Protein AF-A0A8T5SJ84-F1 (afdb_monomer)

Nearest PDB structures (foldseek):
  2iai-assembly1_A-2  TM=2.747E-01  e=1.602E+00  Streptomyces coelicolor
  6ho6-assembly1_A  TM=2.415E-01  e=2.914E+00  Mycobacterium tuberculosis CDC1551
  5f27-assembly1_A-2  TM=2.431E-01  e=3.220E+00  Mycobacterium tuberculosis CDC1551
  3dew-assembly1_A-2  TM=2.113E-01  e=5.857E+00  Geobacter sulfurreducens

pLDDT: mean 86.35, std 8.48, range [55.78, 95.94]

Secondary structure (DSSP, 8-state):
-PPPHHHHHHHHHHHHHTT--HHHHHHHTTS-HHHHHHHHHHHHSSHHHHHHHHHHTS-SSSHHHHHHHS-HHHHHHHHHHTTSSTT--SHHHHHHHHHHHHHHHHHTT--TTS--HHHHHHHHHHHHHHH-TTTSSS--HHHHHHHHHHHHHHHHHHTT-

Sequence (161 aa):
MKIPKNYRIKEIVKLLSRGYKVKEIAKVLSVSV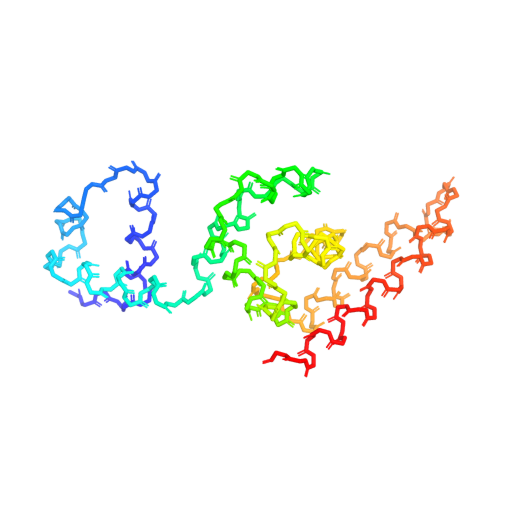STIYRDYQNFRLNANFVISDILYKIDKINIEKSLQKLSYSDICLLAKRFNCCYWIRSKLGKISKLVPFLSVFFYFDLNPVSFTKESIKRAYFKKSKQLHPDMTKKDTNKEFCNMKIYYNVLLKTVELI

Foldseek 3Di:
DDDPLVRLLVVLVVCVVVVDDLVVSCVVNVHDSVSSVVSPVVVVVVLLVLLLVLVVQADLVCRLVSLVPDDLVNLLSLCVVLVHPNVPPDSNVSSVRVVVVVNLCVVLVHDPRDDDLVSLVVSLVVVLCVQPVVNDVDPSVVVNVVSVVSSVVVVVSNVVD

Solvent-accessible surface area (backbone atoms only — not comparable to full-atom values): 9369 Å² total; per-residue (Å²): 134,85,76,55,69,74,59,51,49,57,51,52,51,58,40,45,78,71,69,52,50,65,70,55,51,16,60,77,69,72,46,55,52,66,53,50,52,50,47,52,46,57,42,54,69,38,57,66,53,55,47,49,58,55,53,70,65,42,42,85,88,47,42,60,67,31,55,69,73,47,54,68,67,57,54,46,52,51,21,52,74,69,72,41,56,58,86,49,86,48,66,66,63,34,45,69,57,47,40,68,55,51,50,49,33,55,75,52,74,47,56,90,86,77,70,45,76,68,56,52,52,52,33,48,54,57,51,45,63,71,35,33,51,95,72,30,102,50,99,27,62,71,60,45,56,50,49,55,57,46,51,54,54,52,55,58,51,62,77,75,110

Structure (mmCIF, N/CA/C/O backbone):
data_AF-A0A8T5SJ84-F1
#
_entry.id   AF-A0A8T5SJ84-F1
#
loop_
_atom_site.group_PDB
_atom_site.id
_atom_site.type_symbol
_atom_site.label_atom_id
_atom_site.label_alt_id
_atom_site.label_comp_id
_atom_site.label_asym_id
_atom_site.label_entity_id
_atom_site.label_seq_id
_atom_site.pdbx_PDB_ins_code
_atom_site.Cartn_x
_atom_site.Cartn_y
_atom_site.Cartn_z
_atom_site.occupancy
_atom_site.B_iso_or_equiv
_atom_site.auth_seq_id
_atom_site.auth_comp_id
_atom_site.auth_asym_id
_atom_site.auth_atom_id
_atom_site.pdbx_PDB_model_num
ATOM 1 N N . MET A 1 1 ? -30.892 -15.414 8.866 1.00 55.78 1 MET A N 1
ATOM 2 C CA . MET A 1 1 ? -29.582 -15.853 8.325 1.00 55.78 1 MET A CA 1
ATOM 3 C C . MET A 1 1 ? -28.453 -15.137 9.059 1.00 55.78 1 MET A C 1
ATOM 5 O O . MET A 1 1 ? -28.514 -13.922 9.191 1.00 55.78 1 MET A O 1
ATOM 9 N N . LYS A 1 2 ? -27.436 -15.855 9.558 1.00 71.56 2 LYS A N 1
ATOM 10 C CA . LYS A 1 2 ? -26.239 -15.230 10.152 1.00 71.56 2 LYS A CA 1
ATOM 11 C C . LYS A 1 2 ? -25.323 -14.746 9.026 1.00 71.56 2 LYS A C 1
ATOM 13 O O . LYS A 1 2 ? -24.810 -15.562 8.269 1.00 71.56 2 LYS A O 1
ATOM 18 N N . ILE A 1 3 ? -25.104 -13.436 8.933 1.00 75.69 3 ILE A N 1
ATOM 19 C CA . ILE A 1 3 ? -24.122 -12.866 8.002 1.00 75.69 3 ILE A CA 1
ATOM 20 C C . ILE A 1 3 ? -22.718 -13.358 8.409 1.00 75.69 3 ILE A C 1
ATOM 22 O O . ILE A 1 3 ? -22.342 -13.192 9.576 1.00 75.69 3 ILE A O 1
ATOM 26 N N . PRO A 1 4 ? -21.919 -13.931 7.490 1.00 81.81 4 PRO A N 1
ATOM 27 C CA . PRO A 1 4 ? -20.543 -14.321 7.778 1.00 81.81 4 PRO A CA 1
ATOM 28 C C . PRO A 1 4 ? -19.707 -13.127 8.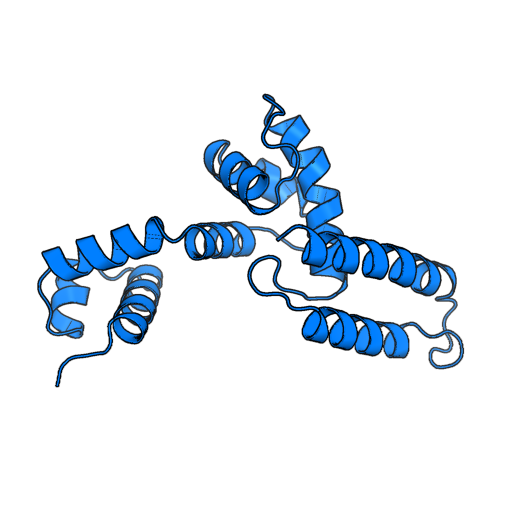256 1.00 81.81 4 PRO A C 1
ATOM 30 O O . PRO A 1 4 ? -19.772 -12.040 7.677 1.00 81.81 4 PRO A O 1
ATOM 33 N N . LYS A 1 5 ? -18.873 -13.324 9.285 1.00 75.56 5 LYS A N 1
ATOM 34 C CA . LYS A 1 5 ? -18.093 -12.248 9.932 1.00 75.56 5 LYS A CA 1
ATOM 35 C C . LYS A 1 5 ? -17.266 -11.420 8.935 1.00 75.56 5 LYS A C 1
ATOM 37 O O . LYS A 1 5 ? -17.263 -10.195 9.010 1.00 75.56 5 LYS A O 1
ATOM 42 N N . ASN A 1 6 ? -16.636 -12.074 7.956 1.00 70.88 6 ASN A N 1
ATOM 43 C CA . ASN A 1 6 ? -15.822 -11.406 6.933 1.00 70.88 6 ASN A CA 1
ATOM 44 C C . ASN A 1 6 ? -16.646 -10.515 5.989 1.00 70.88 6 ASN A C 1
ATOM 46 O O . ASN A 1 6 ? -16.162 -9.470 5.561 1.00 70.88 6 ASN A O 1
ATOM 50 N N . TYR A 1 7 ? -17.887 -10.902 5.679 1.00 82.62 7 TYR A N 1
ATOM 51 C CA . TYR A 1 7 ? -18.796 -10.088 4.868 1.00 82.62 7 TYR A CA 1
ATOM 52 C C . TYR A 1 7 ? -19.304 -8.885 5.669 1.00 82.62 7 TYR A C 1
ATOM 54 O O . TYR A 1 7 ? -19.273 -7.754 5.191 1.00 82.62 7 TYR A O 1
ATOM 62 N N . ARG A 1 8 ? -19.673 -9.116 6.934 1.00 89.06 8 ARG A N 1
ATOM 63 C CA . ARG A 1 8 ? -20.148 -8.069 7.846 1.00 89.06 8 ARG A CA 1
ATOM 64 C C . ARG A 1 8 ? -19.126 -6.945 8.020 1.00 89.06 8 ARG A C 1
ATOM 66 O O . ARG A 1 8 ? -19.489 -5.779 7.940 1.00 89.06 8 ARG A O 1
ATOM 73 N N . ILE A 1 9 ? -17.852 -7.286 8.204 1.00 85.94 9 ILE A N 1
ATOM 74 C CA . ILE A 1 9 ? -16.769 -6.307 8.365 1.00 85.94 9 ILE A CA 1
ATOM 75 C C . ILE A 1 9 ? -16.612 -5.411 7.126 1.00 85.94 9 ILE A C 1
ATOM 77 O O . ILE A 1 9 ? -16.521 -4.193 7.272 1.00 85.94 9 ILE A O 1
ATOM 81 N N . LYS A 1 10 ? -16.614 -5.986 5.914 1.00 82.94 10 LYS A N 1
ATOM 82 C CA . LYS A 1 10 ? -16.513 -5.210 4.664 1.00 82.94 10 LYS A CA 1
ATOM 83 C C . LYS A 1 10 ? -17.630 -4.174 4.553 1.00 82.94 10 LYS A C 1
ATOM 85 O O . LYS A 1 10 ? -17.376 -3.028 4.189 1.00 82.94 10 LYS A O 1
ATOM 90 N N . GLU A 1 11 ? -18.839 -4.560 4.943 1.00 90.50 11 GLU A N 1
ATOM 91 C CA . GLU A 1 11 ? -19.998 -3.683 4.832 1.00 90.50 11 GLU A CA 1
ATOM 92 C C . GLU A 1 11 ? -20.055 -2.618 5.929 1.00 90.50 11 GLU A C 1
ATOM 94 O O . GLU A 1 11 ? -20.432 -1.481 5.648 1.00 90.50 11 GLU A O 1
ATOM 99 N N . ILE A 1 12 ? -19.550 -2.913 7.135 1.00 89.12 12 ILE A N 1
ATOM 100 C CA . ILE A 1 12 ? -19.318 -1.900 8.179 1.00 89.12 12 ILE A CA 1
ATOM 101 C C . ILE A 1 12 ? -18.407 -0.784 7.654 1.00 89.12 12 ILE A C 1
ATOM 103 O O . ILE A 1 12 ? -18.725 0.393 7.802 1.00 89.12 12 ILE A O 1
ATOM 107 N N . VAL A 1 13 ? -17.293 -1.140 7.011 1.00 83.25 13 VAL A N 1
ATOM 108 C CA . VAL A 1 13 ? -16.328 -0.167 6.471 1.00 83.25 13 VAL A CA 1
ATOM 109 C C . VAL A 1 13 ? -16.941 0.699 5.388 1.00 83.25 13 VAL A C 1
ATOM 111 O O . VAL A 1 13 ? -16.791 1.918 5.411 1.00 83.25 13 VAL A O 1
ATOM 114 N N . LYS A 1 14 ? -17.637 0.069 4.443 1.00 85.94 14 LYS A N 1
ATOM 115 C CA . LYS A 1 14 ? -18.287 0.756 3.327 1.00 85.94 14 LYS A CA 1
ATOM 116 C C . LYS A 1 14 ? -19.363 1.733 3.801 1.00 85.94 14 LYS A C 1
ATOM 118 O O . LYS A 1 14 ? -19.544 2.783 3.196 1.00 85.94 14 LYS A O 1
ATOM 123 N N . LEU A 1 15 ? -20.096 1.399 4.862 1.00 90.44 15 LEU A N 1
ATOM 124 C CA . LEU A 1 15 ? -21.100 2.296 5.435 1.00 90.44 15 LEU A CA 1
ATOM 125 C C . LEU A 1 15 ? -20.449 3.442 6.221 1.00 90.44 15 LEU A C 1
ATOM 127 O O . LEU A 1 15 ? -20.875 4.587 6.085 1.00 90.44 15 LEU A O 1
ATOM 131 N N . LEU A 1 16 ? -19.373 3.171 6.968 1.00 82.31 16 LEU A N 1
ATOM 132 C CA . LEU A 1 16 ? -18.597 4.214 7.649 1.00 82.31 16 LEU A CA 1
ATOM 133 C C . LEU A 1 16 ? -17.975 5.212 6.664 1.00 82.31 16 LEU A C 1
ATOM 135 O O . LEU A 1 16 ? -18.041 6.413 6.907 1.00 82.31 16 LEU A O 1
ATOM 139 N N . SER A 1 17 ? -17.425 4.750 5.534 1.00 73.75 17 SER A N 1
ATOM 140 C CA . SER A 1 17 ? -16.863 5.643 4.506 1.00 73.75 17 SER A CA 1
ATOM 141 C C . SER A 1 17 ? -17.920 6.512 3.818 1.00 73.75 17 SER A C 1
ATOM 143 O O . SER A 1 17 ? -17.593 7.559 3.269 1.00 73.75 17 SER A O 1
ATOM 145 N N . ARG A 1 18 ? -19.193 6.108 3.893 1.00 82.81 18 ARG A N 1
ATOM 146 C CA . ARG A 1 18 ? -20.361 6.888 3.456 1.00 82.81 18 ARG A CA 1
ATOM 147 C C . ARG A 1 18 ? -20.924 7.803 4.552 1.00 82.81 18 ARG A C 1
ATOM 149 O O . ARG A 1 18 ? -21.947 8.438 4.326 1.00 82.81 18 ARG A O 1
ATOM 156 N N . GLY A 1 19 ? -20.296 7.857 5.728 1.00 86.19 19 GLY A N 1
ATOM 157 C CA . GLY A 1 19 ? -20.685 8.738 6.833 1.00 86.19 19 GLY A CA 1
ATOM 158 C C . GLY A 1 19 ? -21.774 8.192 7.764 1.00 86.19 19 GLY A C 1
ATOM 159 O O . GLY A 1 19 ? -22.239 8.927 8.632 1.00 86.19 19 GLY A O 1
ATOM 160 N N . TYR A 1 20 ? -22.173 6.923 7.629 1.00 91.50 20 TYR A N 1
ATOM 161 C CA . TYR A 1 20 ? -23.187 6.328 8.506 1.00 91.50 20 TYR A CA 1
ATOM 162 C C . TYR A 1 20 ? -22.673 6.209 9.944 1.00 91.50 20 TYR A C 1
ATOM 164 O O . TYR A 1 20 ? -21.537 5.795 10.196 1.00 91.50 20 TYR A O 1
ATOM 172 N N . LYS A 1 21 ? -23.541 6.499 10.914 1.00 91.94 21 LYS A N 1
ATOM 173 C CA . LYS A 1 21 ? -23.261 6.321 12.341 1.00 91.94 21 LYS A CA 1
ATOM 174 C C . LYS A 1 21 ? -23.388 4.849 12.725 1.00 91.94 21 LYS A C 1
ATOM 176 O O . LYS A 1 21 ? -24.222 4.109 12.212 1.00 91.94 21 LYS A O 1
ATOM 181 N N . VAL A 1 22 ? -22.630 4.424 13.735 1.00 89.12 22 VAL A N 1
ATOM 182 C CA . VAL A 1 22 ? -22.603 3.025 14.213 1.00 89.12 22 VAL A CA 1
ATOM 183 C C . VAL A 1 22 ? -24.001 2.479 14.555 1.00 89.12 22 VAL A C 1
ATOM 185 O O . VAL A 1 22 ? -24.302 1.324 14.259 1.00 89.12 22 VAL A O 1
ATOM 188 N N . LYS A 1 23 ? -24.881 3.311 15.133 1.00 94.12 23 LYS A N 1
ATOM 189 C CA . LYS A 1 23 ? -26.275 2.936 15.440 1.00 94.12 23 LYS A CA 1
ATOM 190 C C . LYS A 1 23 ? -27.095 2.624 14.182 1.00 94.12 23 LYS A C 1
ATOM 192 O O . LYS A 1 23 ? -27.949 1.746 14.220 1.00 94.12 23 LYS A O 1
ATOM 197 N N . GLU A 1 24 ? -26.839 3.325 13.084 1.00 93.94 24 GLU A N 1
ATOM 198 C CA . GLU A 1 24 ? -27.525 3.128 11.801 1.00 93.94 24 GLU A CA 1
ATOM 199 C C . GLU A 1 24 ? -27.009 1.861 11.121 1.00 93.94 24 GLU A C 1
ATOM 201 O O . GLU A 1 24 ? -27.795 1.028 10.682 1.00 93.94 24 GLU A O 1
ATOM 206 N N . ILE A 1 25 ? -25.690 1.653 11.148 1.00 94.62 25 ILE A N 1
ATOM 207 C CA . ILE A 1 25 ? -25.040 0.442 10.629 1.00 94.62 25 ILE A CA 1
ATOM 208 C C . ILE A 1 25 ? -25.563 -0.811 11.343 1.00 94.62 25 ILE A C 1
ATOM 210 O O . ILE A 1 25 ? -25.852 -1.818 10.700 1.00 94.62 25 ILE A O 1
ATOM 214 N N . ALA A 1 26 ? -25.725 -0.745 12.667 1.00 95.94 26 ALA A N 1
ATOM 215 C CA . ALA A 1 26 ? -26.279 -1.832 13.470 1.00 95.94 26 ALA A CA 1
ATOM 216 C C . ALA A 1 26 ? -27.699 -2.224 13.020 1.00 95.94 26 ALA A C 1
ATOM 218 O O . ALA A 1 26 ? -27.992 -3.413 12.891 1.00 95.94 26 ALA A O 1
ATOM 219 N N . LYS A 1 27 ? -28.549 -1.231 12.714 1.00 95.50 27 LYS A N 1
ATOM 220 C CA . LYS A 1 27 ? -29.900 -1.457 12.177 1.00 95.50 27 LYS A CA 1
ATOM 221 C C . LYS A 1 27 ? -29.852 -2.086 10.784 1.00 95.50 27 LYS A C 1
ATOM 223 O O . LYS A 1 27 ? -30.484 -3.112 10.570 1.00 95.50 27 LYS A O 1
ATOM 228 N N . VAL A 1 28 ? -29.059 -1.517 9.872 1.00 95.25 28 VAL A N 1
ATOM 229 C CA . VAL A 1 28 ? -28.928 -2.000 8.482 1.00 95.25 28 VAL A CA 1
ATOM 230 C C . VAL A 1 28 ? -28.454 -3.453 8.440 1.00 95.25 28 VAL A C 1
ATOM 232 O O . VAL A 1 28 ? -28.988 -4.264 7.692 1.00 95.25 28 VAL A O 1
ATOM 235 N N . LEU A 1 29 ? -27.471 -3.803 9.271 1.00 93.50 29 LEU A N 1
ATOM 236 C CA . LEU A 1 29 ? -26.883 -5.143 9.302 1.00 93.50 29 LEU A CA 1
ATOM 237 C C . LEU A 1 29 ? -27.597 -6.104 10.263 1.00 93.50 29 LEU A C 1
ATOM 239 O O . LEU A 1 29 ? -27.157 -7.245 10.399 1.00 93.50 29 LEU A O 1
ATOM 243 N N . SER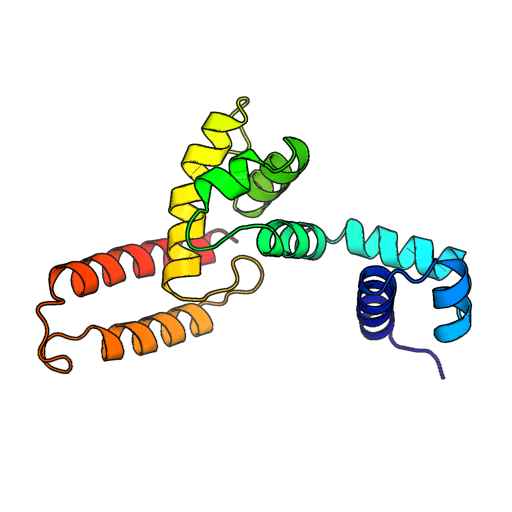 A 1 30 ? -28.675 -5.664 10.924 1.00 94.44 30 SER A N 1
ATOM 244 C CA . SER A 1 30 ? -29.443 -6.453 11.899 1.00 94.44 30 SER A CA 1
ATOM 245 C C . SER A 1 30 ? -28.569 -7.100 12.987 1.00 94.44 30 SER A C 1
ATOM 247 O O . SER A 1 30 ? -28.682 -8.289 13.288 1.00 94.44 30 SER A O 1
ATOM 249 N N . VAL A 1 31 ? -27.654 -6.326 13.576 1.00 94.31 31 VAL A N 1
ATOM 250 C CA . VAL A 1 31 ? -26.754 -6.780 14.651 1.00 94.31 31 VAL A CA 1
ATOM 251 C C . VAL A 1 31 ? -26.677 -5.755 15.776 1.00 94.31 31 VAL A C 1
ATOM 253 O O . VAL A 1 31 ? -27.005 -4.586 15.598 1.00 94.31 31 VAL A O 1
ATOM 256 N N . SER A 1 32 ? -26.205 -6.169 16.954 1.00 95.75 32 SER A N 1
ATOM 257 C CA . SER A 1 32 ? -26.036 -5.241 18.073 1.00 95.75 32 SER A CA 1
ATOM 258 C C . SER A 1 32 ? -24.963 -4.185 17.785 1.00 95.75 32 SER A C 1
ATOM 260 O O . SER A 1 32 ? -23.933 -4.463 17.166 1.00 95.75 32 SER A O 1
ATOM 262 N N . VAL A 1 33 ? -25.155 -2.985 18.337 1.00 95.06 33 VAL A N 1
ATOM 263 C CA . VAL A 1 33 ? -24.157 -1.900 18.315 1.00 95.06 33 VAL A CA 1
ATOM 264 C C . VAL A 1 33 ? -22.809 -2.378 18.869 1.00 95.06 33 VAL A C 1
ATOM 266 O O . VAL A 1 33 ? -21.766 -2.124 18.272 1.00 95.06 33 VAL A O 1
ATOM 269 N N . SER A 1 34 ? -22.827 -3.157 19.956 1.00 93.81 34 SER A N 1
ATOM 270 C CA . SER A 1 34 ? -21.628 -3.771 20.542 1.00 93.81 34 SER A CA 1
ATOM 271 C C . SER A 1 34 ? -20.905 -4.720 19.582 1.00 93.81 34 SER A C 1
ATOM 273 O O . SER A 1 34 ? -19.678 -4.773 19.573 1.00 93.81 34 SER A O 1
ATOM 275 N N . THR A 1 35 ? -21.638 -5.444 18.731 1.00 93.31 35 THR A N 1
ATOM 276 C CA . THR A 1 35 ? -21.042 -6.315 17.713 1.00 93.31 35 THR A CA 1
ATOM 277 C C . THR A 1 35 ? -20.377 -5.503 16.614 1.00 93.31 35 THR A C 1
ATOM 279 O O . THR A 1 35 ? -19.280 -5.872 16.209 1.00 93.31 35 THR A O 1
ATOM 282 N N . ILE A 1 36 ? -20.976 -4.384 16.188 1.00 93.06 36 ILE A N 1
ATOM 283 C CA . ILE A 1 36 ? -20.334 -3.465 15.240 1.00 93.06 36 ILE A CA 1
ATOM 284 C C . ILE A 1 36 ? -19.038 -2.913 15.829 1.00 93.06 36 ILE A C 1
ATOM 286 O O . ILE A 1 36 ? -18.007 -2.997 15.172 1.00 93.06 36 ILE A O 1
ATOM 290 N N . TYR A 1 37 ? -19.061 -2.414 17.071 1.00 86.88 37 TYR A N 1
ATOM 291 C CA . TYR A 1 37 ? -17.854 -1.910 17.731 1.00 86.88 37 TYR A CA 1
ATOM 292 C C . TYR A 1 37 ? -16.774 -2.981 17.839 1.00 86.88 37 TYR A C 1
ATOM 294 O O . TYR A 1 37 ? -15.651 -2.745 17.413 1.00 86.88 37 TYR A O 1
ATOM 302 N N . ARG A 1 38 ? -17.112 -4.174 18.337 1.00 87.38 38 ARG A N 1
ATOM 303 C CA . ARG A 1 38 ? -16.169 -5.289 18.469 1.00 87.38 38 ARG A CA 1
ATOM 304 C C . ARG A 1 38 ? -15.593 -5.719 17.125 1.00 87.38 38 ARG A C 1
ATOM 306 O O . ARG A 1 38 ? -14.395 -5.952 17.030 1.00 87.38 38 ARG A O 1
ATOM 313 N N . ASP A 1 39 ? -16.413 -5.847 16.089 1.00 87.69 39 ASP A N 1
ATOM 314 C CA . ASP A 1 39 ? -15.939 -6.259 14.768 1.00 87.69 39 ASP A CA 1
ATOM 315 C C . ASP A 1 39 ? -15.111 -5.173 14.097 1.00 87.69 39 ASP A C 1
ATOM 317 O O . ASP A 1 39 ? -14.067 -5.484 13.537 1.00 87.69 39 ASP A O 1
ATOM 321 N N . TYR A 1 40 ? -15.527 -3.911 14.204 1.00 79.94 40 TYR A N 1
ATOM 322 C CA . TYR A 1 40 ? -14.760 -2.772 13.718 1.00 79.94 40 TYR A CA 1
ATOM 323 C C . TYR A 1 40 ? -13.435 -2.628 14.464 1.00 79.94 40 TYR A C 1
ATOM 325 O O . TYR A 1 40 ? -12.416 -2.367 13.841 1.00 79.94 40 TYR A O 1
ATOM 333 N N . GLN A 1 41 ? -13.416 -2.842 15.778 1.00 72.69 41 GLN A N 1
ATOM 334 C CA . GLN A 1 41 ? -12.211 -2.772 16.597 1.00 72.69 41 GLN A CA 1
ATOM 335 C C . GLN A 1 41 ? -11.280 -3.946 16.294 1.00 72.69 41 GLN A C 1
ATOM 337 O O . GLN A 1 41 ? -10.114 -3.713 16.015 1.00 72.69 41 GLN A O 1
ATOM 342 N N . ASN A 1 42 ? -11.789 -5.178 16.214 1.00 70.94 42 ASN A N 1
ATOM 343 C CA . ASN A 1 42 ? -11.024 -6.344 15.752 1.00 70.94 42 ASN A CA 1
ATOM 344 C C . ASN A 1 42 ? -10.492 -6.164 14.327 1.00 70.94 42 ASN A C 1
ATOM 346 O O . ASN A 1 42 ? -9.407 -6.628 13.996 1.00 70.94 42 ASN A O 1
ATOM 350 N N . PHE A 1 43 ? -11.247 -5.475 13.480 1.00 68.25 43 PHE A N 1
ATOM 351 C CA . PHE A 1 43 ? -10.831 -5.127 12.135 1.00 68.25 43 PHE A CA 1
ATOM 352 C C . PHE A 1 43 ? -9.791 -4.001 12.100 1.00 68.25 43 PHE A C 1
ATOM 354 O O . PHE A 1 43 ? -8.846 -4.076 11.328 1.00 68.25 43 PHE A O 1
ATOM 361 N N . ARG A 1 44 ? -9.901 -2.995 12.970 1.00 59.25 44 ARG A N 1
ATOM 362 C CA . ARG A 1 44 ? -8.876 -1.962 13.179 1.00 59.25 44 ARG A CA 1
ATOM 363 C C . ARG A 1 44 ? -7.584 -2.551 13.738 1.00 59.25 44 ARG A C 1
ATOM 365 O O . ARG A 1 44 ? -6.501 -2.120 13.362 1.00 59.25 44 ARG A O 1
ATOM 372 N N . LEU A 1 45 ? -7.708 -3.543 14.618 1.00 56.97 45 LEU A N 1
ATOM 373 C CA . LEU A 1 45 ? -6.601 -4.351 15.126 1.00 56.97 45 LEU A CA 1
ATOM 374 C C . LEU A 1 45 ? -6.000 -5.238 14.025 1.00 56.97 45 LEU A C 1
ATOM 376 O O . LEU A 1 45 ? -4.845 -5.644 14.121 1.00 56.97 45 LEU A O 1
ATOM 380 N N . ASN A 1 46 ? -6.743 -5.483 12.943 1.00 65.06 46 ASN A N 1
ATOM 381 C CA . ASN A 1 46 ? -6.233 -6.104 11.732 1.00 65.06 46 ASN A CA 1
ATOM 382 C C . ASN A 1 46 ? -5.433 -5.052 10.941 1.00 65.06 46 ASN A C 1
ATOM 384 O O . ASN A 1 46 ? -5.958 -4.350 10.075 1.00 65.06 46 ASN A O 1
ATOM 388 N N . ALA A 1 47 ? -4.148 -4.918 11.283 1.00 63.56 47 ALA A N 1
ATOM 389 C CA . ALA A 1 47 ? -3.234 -3.870 10.813 1.00 63.56 47 ALA A CA 1
ATOM 390 C C . ALA A 1 47 ? -3.305 -3.585 9.297 1.00 63.56 47 ALA A C 1
ATOM 392 O O . ALA A 1 47 ? -3.144 -2.444 8.869 1.00 63.56 47 ALA A O 1
ATOM 393 N N . ASN A 1 48 ? -3.613 -4.597 8.481 1.00 69.81 48 ASN A N 1
ATOM 394 C CA . ASN A 1 48 ? -3.723 -4.479 7.028 1.00 69.81 48 ASN A CA 1
ATOM 395 C C . ASN A 1 48 ? -4.794 -3.483 6.553 1.00 69.81 48 ASN A C 1
ATOM 397 O O . ASN A 1 48 ? -4.589 -2.832 5.527 1.00 69.81 48 ASN A O 1
ATOM 401 N N . PHE A 1 49 ? -5.913 -3.317 7.267 1.00 70.56 49 PHE A N 1
ATOM 402 C CA . PHE A 1 49 ? -6.921 -2.340 6.849 1.00 70.56 49 PHE A CA 1
ATOM 403 C C . PHE A 1 49 ? -6.491 -0.906 7.133 1.00 70.56 49 PHE A C 1
ATOM 405 O O . PHE A 1 49 ? -6.558 -0.065 6.242 1.00 70.56 49 PHE A O 1
ATOM 412 N N . VAL A 1 50 ? -6.023 -0.637 8.355 1.00 79.62 50 VAL A N 1
ATOM 413 C CA . VAL A 1 50 ? -5.546 0.700 8.743 1.00 79.62 50 VAL A CA 1
ATOM 414 C C . VAL A 1 50 ? -4.446 1.152 7.787 1.00 79.62 50 VAL A C 1
ATOM 416 O O . VAL A 1 50 ? -4.435 2.288 7.335 1.00 79.62 50 VAL A O 1
ATOM 419 N N . ILE A 1 51 ? -3.576 0.228 7.394 1.00 84.00 51 ILE A N 1
ATOM 420 C CA . ILE A 1 51 ? -2.510 0.495 6.434 1.00 84.00 51 ILE A CA 1
ATOM 421 C C . ILE A 1 51 ? -3.060 0.750 5.037 1.00 84.00 51 ILE A C 1
ATOM 423 O O . ILE A 1 51 ? -2.593 1.669 4.377 1.00 84.00 51 ILE A O 1
ATOM 427 N N . SER A 1 52 ? -4.066 -0.003 4.593 1.00 83.94 52 SER A N 1
ATOM 428 C CA . SER A 1 52 ? -4.714 0.248 3.300 1.00 83.94 52 SER A CA 1
ATOM 429 C C . SER A 1 52 ? -5.375 1.631 3.250 1.00 83.94 52 SER A C 1
ATOM 431 O O . SER A 1 52 ? -5.229 2.331 2.252 1.00 83.94 52 SER A O 1
ATOM 433 N N . ASP A 1 53 ? -6.040 2.056 4.329 1.00 83.75 53 ASP A N 1
ATOM 434 C CA . ASP A 1 53 ? -6.620 3.402 4.453 1.00 83.75 53 ASP A CA 1
ATOM 435 C C . ASP A 1 53 ? -5.542 4.495 4.427 1.00 83.75 53 ASP A C 1
ATOM 437 O O . ASP A 1 53 ? -5.684 5.502 3.734 1.00 83.75 53 ASP A O 1
ATOM 441 N N . ILE A 1 54 ? -4.423 4.280 5.128 1.00 88.44 54 ILE A N 1
ATOM 442 C CA . ILE A 1 54 ? -3.276 5.194 5.083 1.00 88.44 54 ILE A CA 1
ATOM 443 C C . ILE A 1 54 ? -2.712 5.280 3.658 1.00 88.44 54 ILE A C 1
ATOM 445 O O . ILE A 1 54 ? -2.490 6.381 3.161 1.00 88.44 54 ILE A O 1
ATOM 449 N N . LEU A 1 55 ? -2.504 4.145 2.984 1.00 89.50 55 LEU A N 1
ATOM 450 C CA . LEU A 1 55 ? -1.957 4.103 1.626 1.00 89.50 55 LEU A CA 1
ATOM 451 C C . LEU A 1 55 ? -2.876 4.780 0.603 1.00 89.50 55 LEU A C 1
ATOM 453 O O . LEU A 1 55 ? -2.370 5.389 -0.333 1.00 89.50 55 LEU A O 1
ATOM 457 N N . TYR A 1 56 ? -4.199 4.729 0.788 1.00 88.19 56 TYR A N 1
ATOM 458 C CA . TYR A 1 56 ? -5.151 5.429 -0.083 1.00 88.19 56 TYR A CA 1
ATOM 459 C C . TYR A 1 56 ? -5.004 6.960 -0.020 1.00 88.19 56 TYR A C 1
ATOM 461 O O . TYR A 1 56 ? -5.306 7.654 -0.986 1.00 88.19 56 TYR A O 1
ATOM 469 N N . LYS A 1 57 ? -4.492 7.500 1.093 1.00 89.06 57 LYS A N 1
ATOM 470 C CA . LYS A 1 57 ? -4.211 8.939 1.258 1.00 89.06 57 LYS A CA 1
ATOM 471 C C . LYS A 1 57 ? -2.892 9.366 0.606 1.00 89.06 57 LYS A C 1
ATOM 473 O O . LYS A 1 57 ? -2.578 10.559 0.587 1.00 89.06 57 LYS A O 1
ATOM 478 N N . ILE A 1 58 ? -2.096 8.417 0.111 1.00 92.00 58 ILE A N 1
ATOM 479 C CA . ILE A 1 58 ? -0.807 8.699 -0.515 1.00 92.00 58 ILE A CA 1
ATOM 480 C C . ILE A 1 58 ? -1.011 8.954 -2.005 1.00 92.00 58 ILE A C 1
ATOM 482 O O . ILE A 1 58 ? -1.432 8.074 -2.751 1.00 92.00 58 ILE A O 1
ATOM 486 N N . ASP A 1 59 ? -0.662 10.163 -2.440 1.00 90.38 59 ASP A N 1
ATOM 487 C CA . ASP A 1 59 ? -0.558 10.495 -3.852 1.00 90.38 59 ASP A CA 1
ATOM 488 C C . ASP A 1 59 ? 0.641 9.745 -4.443 1.00 90.38 59 ASP A C 1
ATOM 490 O O . ASP A 1 59 ? 1.777 9.897 -3.985 1.00 90.38 59 ASP A O 1
ATOM 494 N N . LYS A 1 60 ? 0.383 8.930 -5.467 1.00 89.25 60 LYS A N 1
ATOM 495 C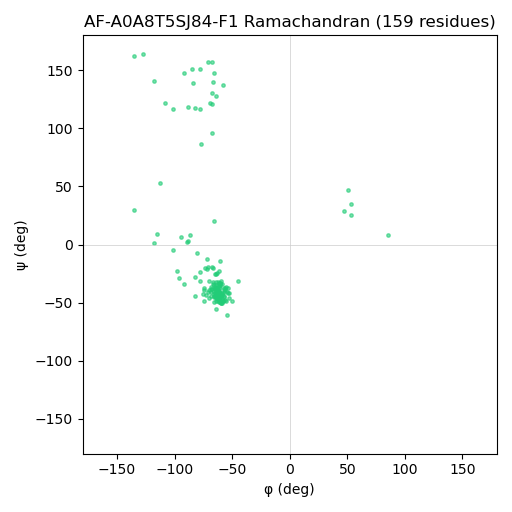 CA . LYS A 1 60 ? 1.408 8.136 -6.151 1.00 89.25 60 LYS A CA 1
ATOM 496 C C . LYS A 1 60 ? 2.442 9.004 -6.871 1.00 89.25 60 LYS A C 1
ATOM 498 O O . LYS A 1 60 ? 3.558 8.539 -7.076 1.00 89.25 60 LYS A O 1
ATOM 503 N N . ILE A 1 61 ? 2.083 10.231 -7.254 1.00 88.88 61 ILE A N 1
ATOM 504 C CA . ILE A 1 61 ? 2.986 11.171 -7.929 1.00 88.88 61 ILE A CA 1
ATOM 505 C C . ILE A 1 61 ? 3.852 11.895 -6.892 1.00 88.88 61 ILE A C 1
ATOM 507 O O . ILE A 1 61 ? 5.064 11.998 -7.054 1.00 88.88 61 ILE A O 1
ATOM 511 N N . ASN A 1 62 ? 3.247 12.351 -5.791 1.00 93.88 62 ASN A N 1
ATOM 512 C CA . ASN A 1 62 ? 3.912 13.140 -4.750 1.00 93.88 62 ASN A CA 1
ATOM 513 C C . ASN A 1 62 ? 4.032 12.386 -3.416 1.00 93.88 62 ASN A C 1
ATOM 515 O O . ASN A 1 62 ? 3.657 12.911 -2.361 1.00 93.88 62 ASN A O 1
ATOM 519 N N . ILE A 1 63 ? 4.586 11.170 -3.457 1.00 94.31 63 ILE A N 1
ATOM 520 C CA . ILE A 1 63 ? 4.654 10.242 -2.311 1.00 94.31 63 ILE A CA 1
ATOM 521 C C . ILE A 1 63 ? 5.222 10.927 -1.067 1.00 94.31 63 ILE A C 1
ATOM 523 O O . ILE A 1 63 ? 4.629 10.856 0.008 1.00 94.31 63 ILE A O 1
ATOM 527 N N . GLU A 1 64 ? 6.349 11.627 -1.206 1.00 94.94 64 GLU A N 1
ATOM 528 C CA . GLU A 1 64 ? 7.015 12.285 -0.082 1.00 94.94 64 GLU A CA 1
ATOM 529 C C . GLU A 1 64 ? 6.129 13.349 0.575 1.00 94.94 64 GLU A C 1
ATOM 531 O O . GLU A 1 64 ? 5.917 13.313 1.789 1.00 94.94 64 GLU A O 1
ATOM 536 N N . LYS A 1 65 ? 5.542 14.254 -0.220 1.00 95.38 65 LYS A N 1
ATOM 537 C CA . LYS A 1 65 ? 4.635 15.295 0.290 1.00 95.38 65 LYS A CA 1
ATOM 538 C C . LYS A 1 65 ? 3.408 14.680 0.960 1.00 95.38 65 LYS A C 1
ATOM 540 O O . LYS A 1 65 ? 2.971 15.170 2.000 1.00 95.38 65 LYS A O 1
ATOM 545 N N . SER A 1 66 ? 2.854 13.605 0.402 1.00 95.56 66 SER A N 1
ATOM 546 C CA . SER A 1 66 ? 1.738 12.891 1.024 1.00 95.56 66 SER A CA 1
ATOM 547 C C . SER A 1 66 ? 2.124 12.250 2.354 1.00 95.56 66 SER A C 1
ATOM 549 O O . SER A 1 66 ? 1.392 12.400 3.329 1.00 95.56 66 SER A O 1
ATOM 551 N N . LEU A 1 67 ? 3.287 11.601 2.437 1.00 94.94 67 LEU A N 1
ATOM 552 C CA . LEU A 1 67 ? 3.786 11.025 3.687 1.00 94.94 67 LEU A CA 1
ATOM 553 C C . LEU A 1 67 ? 4.056 12.102 4.749 1.00 94.94 67 LEU A C 1
ATOM 555 O O . LEU A 1 67 ? 3.762 11.900 5.926 1.00 94.94 67 LEU A O 1
ATOM 559 N N . GLN A 1 68 ? 4.566 13.272 4.357 1.00 95.06 68 GLN A N 1
ATOM 560 C CA . GLN A 1 68 ? 4.785 14.386 5.285 1.00 95.06 68 GLN A CA 1
ATOM 561 C C . GLN A 1 68 ? 3.479 14.873 5.934 1.00 95.06 68 GLN A C 1
ATOM 563 O O . GLN A 1 68 ? 3.495 15.227 7.117 1.00 95.06 68 GLN A O 1
ATOM 568 N N . LYS A 1 69 ? 2.349 14.810 5.215 1.00 95.81 69 LYS A N 1
ATOM 569 C CA . LYS A 1 69 ? 1.012 15.175 5.723 1.00 95.81 69 LYS A CA 1
ATOM 570 C C . LYS A 1 69 ? 0.414 14.155 6.698 1.00 95.81 69 LYS A C 1
ATOM 572 O O . LYS A 1 69 ? -0.488 14.507 7.452 1.00 95.81 69 LYS A O 1
ATOM 577 N N . LEU A 1 70 ? 0.891 12.909 6.707 1.00 93.69 70 LEU A N 1
ATOM 578 C CA . LEU A 1 70 ? 0.389 11.874 7.615 1.00 93.69 70 LEU A CA 1
ATOM 579 C C . LEU A 1 70 ? 0.812 12.125 9.067 1.00 93.69 70 LEU A C 1
ATOM 581 O O . LEU A 1 70 ? 1.826 12.774 9.343 1.00 93.69 70 LEU A O 1
ATOM 585 N N . SER A 1 71 ? 0.069 11.566 10.022 1.00 92.88 71 SER A N 1
ATOM 586 C CA . SER A 1 71 ? 0.471 11.628 11.428 1.00 92.88 71 SER A CA 1
ATOM 587 C C . SER A 1 71 ? 1.740 10.799 11.673 1.00 92.88 71 SER A C 1
ATOM 589 O O . SER A 1 71 ? 2.054 9.863 10.934 1.00 92.88 71 SER A O 1
ATOM 591 N N . TYR A 1 72 ? 2.492 11.107 12.735 1.00 89.88 72 TYR A N 1
ATOM 592 C CA . TYR A 1 72 ? 3.648 10.280 13.104 1.00 89.88 72 TYR A CA 1
ATOM 593 C C . TYR A 1 72 ? 3.244 8.829 13.421 1.00 89.88 72 TYR A C 1
ATOM 595 O O . TYR A 1 72 ? 3.991 7.904 13.107 1.00 89.88 72 TYR A O 1
ATOM 603 N N . SER A 1 73 ? 2.047 8.627 13.983 1.00 87.00 73 SER A N 1
ATOM 604 C CA . SER A 1 73 ? 1.485 7.298 14.247 1.00 87.00 73 SER A CA 1
ATOM 605 C C . SER A 1 73 ? 1.287 6.500 12.954 1.00 87.00 73 SER A C 1
ATOM 607 O O . SER A 1 73 ? 1.753 5.366 12.858 1.00 87.00 73 SER A O 1
ATOM 609 N N . ASP A 1 74 ? 0.702 7.116 11.922 1.00 90.25 74 ASP A N 1
ATOM 610 C CA . ASP A 1 74 ? 0.501 6.472 10.617 1.00 90.25 74 ASP A CA 1
ATOM 611 C C . ASP A 1 74 ? 1.839 6.073 9.985 1.00 90.25 74 ASP A C 1
ATOM 613 O O . ASP A 1 74 ? 2.007 4.946 9.521 1.00 90.25 74 ASP A O 1
ATOM 617 N N . ILE A 1 75 ? 2.834 6.967 10.041 1.00 92.69 75 ILE A N 1
ATOM 618 C CA . ILE A 1 75 ? 4.192 6.680 9.562 1.00 92.69 75 ILE A CA 1
ATOM 619 C C . ILE A 1 75 ? 4.822 5.517 10.338 1.00 92.69 75 ILE A C 1
ATOM 621 O O . ILE A 1 75 ? 5.460 4.653 9.736 1.00 92.69 75 ILE A O 1
ATOM 625 N N . CYS A 1 76 ? 4.634 5.452 11.658 1.00 87.81 76 CYS A N 1
ATOM 626 C CA . CYS A 1 76 ? 5.103 4.326 12.466 1.00 87.81 76 CYS A CA 1
ATOM 627 C C . CYS A 1 76 ? 4.439 3.004 12.068 1.00 87.81 76 CYS A C 1
ATOM 629 O O . CYS A 1 76 ? 5.122 1.982 12.014 1.00 87.81 76 CYS A O 1
ATOM 631 N N . LEU A 1 77 ? 3.135 3.015 11.784 1.00 87.75 77 LEU A N 1
ATOM 632 C CA . LEU A 1 77 ? 2.397 1.824 11.364 1.00 87.75 77 LEU A CA 1
ATOM 633 C C . LEU A 1 77 ? 2.874 1.313 10.003 1.00 87.75 77 LEU A C 1
ATOM 635 O O . LEU A 1 77 ? 3.123 0.115 9.865 1.00 87.75 77 LEU A O 1
ATOM 639 N N . LEU A 1 78 ? 3.067 2.212 9.031 1.00 89.06 78 LEU A N 1
ATOM 640 C CA . LEU A 1 78 ? 3.645 1.864 7.730 1.00 89.06 78 LEU A CA 1
ATOM 641 C C . LEU A 1 78 ? 5.050 1.273 7.892 1.00 89.06 78 LEU A C 1
ATOM 643 O O . LEU A 1 78 ? 5.324 0.183 7.395 1.00 89.06 78 LEU A O 1
ATOM 647 N N . ALA A 1 79 ? 5.913 1.958 8.648 1.00 88.50 79 ALA A N 1
ATOM 648 C CA . ALA A 1 79 ? 7.283 1.524 8.906 1.00 88.50 79 ALA A CA 1
ATOM 649 C C . ALA A 1 79 ? 7.336 0.124 9.539 1.00 88.50 79 ALA A C 1
ATOM 651 O O . ALA A 1 79 ? 8.093 -0.740 9.100 1.00 88.50 79 ALA A O 1
ATOM 652 N N . LYS A 1 80 ? 6.480 -0.130 10.536 1.00 85.00 80 LYS A N 1
ATOM 653 C CA . LYS A 1 80 ? 6.374 -1.441 11.184 1.00 85.00 80 LYS A CA 1
ATOM 654 C C . LYS A 1 80 ? 5.919 -2.524 10.206 1.00 85.00 80 LYS A C 1
ATOM 656 O O . LYS A 1 80 ? 6.493 -3.606 10.195 1.00 85.00 80 LYS A O 1
ATOM 661 N N . ARG A 1 81 ? 4.901 -2.256 9.384 1.00 83.88 81 ARG A N 1
ATOM 662 C CA . ARG A 1 81 ? 4.340 -3.261 8.465 1.00 83.88 81 ARG A CA 1
ATOM 663 C C . ARG A 1 81 ? 5.303 -3.708 7.392 1.00 83.88 81 ARG A C 1
ATOM 665 O O . ARG A 1 81 ? 5.320 -4.891 7.064 1.00 83.88 81 ARG A O 1
ATOM 672 N N . PHE A 1 82 ? 6.030 -2.760 6.822 1.00 82.50 82 PHE A N 1
ATOM 673 C CA . PHE A 1 82 ? 6.986 -3.035 5.757 1.00 82.50 82 PHE A CA 1
ATOM 674 C C . PHE A 1 82 ? 8.354 -3.425 6.301 1.00 82.50 82 PHE A C 1
ATOM 676 O O . PHE A 1 82 ? 9.311 -3.506 5.538 1.00 82.50 82 PHE A O 1
ATOM 683 N N . ASN A 1 83 ? 8.449 -3.618 7.623 1.00 79.12 83 ASN A N 1
ATOM 684 C CA . ASN A 1 83 ? 9.692 -3.845 8.342 1.00 79.12 83 ASN A CA 1
ATOM 685 C C . ASN A 1 83 ? 10.795 -2.849 7.934 1.00 79.12 83 ASN A C 1
ATOM 687 O O . ASN A 1 83 ? 11.988 -3.145 7.961 1.00 79.12 83 ASN A O 1
ATOM 691 N N . CYS A 1 84 ? 10.392 -1.647 7.516 1.00 73.88 84 CYS A N 1
ATOM 692 C CA . CYS A 1 84 ? 11.303 -0.631 7.047 1.00 73.88 84 CYS A CA 1
ATOM 693 C C . CYS A 1 84 ? 11.481 0.355 8.189 1.00 73.88 84 CYS A C 1
ATOM 695 O O . CYS A 1 84 ? 10.533 1.009 8.620 1.00 73.88 84 CYS A O 1
ATOM 697 N N . CYS A 1 85 ? 12.707 0.465 8.695 1.00 74.50 85 CYS A N 1
ATOM 698 C CA . CYS A 1 85 ? 13.152 1.583 9.522 1.00 74.50 85 CYS A CA 1
ATOM 699 C C . CYS A 1 85 ? 12.294 1.927 10.757 1.00 74.50 85 CYS A C 1
ATOM 701 O O . CYS A 1 85 ? 12.320 3.067 11.222 1.00 74.50 85 CYS A O 1
ATOM 703 N N . TYR A 1 86 ? 11.538 0.980 11.324 1.00 72.56 86 TYR A N 1
ATOM 704 C CA . TYR A 1 86 ? 10.681 1.270 12.481 1.00 72.56 86 TYR A CA 1
ATOM 705 C C . TYR A 1 86 ? 11.493 1.702 13.717 1.00 72.56 86 TYR A C 1
ATOM 707 O O . TYR A 1 86 ? 10.970 2.441 14.553 1.00 72.56 86 TYR A O 1
ATOM 715 N N . TRP A 1 87 ? 12.770 1.299 13.784 1.00 74.38 87 TRP A N 1
ATOM 716 C CA . TRP A 1 87 ? 13.759 1.696 14.794 1.00 74.38 87 TRP A CA 1
ATOM 717 C C . TRP A 1 87 ? 14.230 3.152 14.675 1.00 74.38 87 TRP A C 1
ATOM 719 O O . TRP A 1 87 ? 14.755 3.707 15.640 1.00 74.38 87 TRP A O 1
ATOM 729 N N . ILE A 1 88 ? 14.048 3.799 13.519 1.00 85.69 88 ILE A N 1
ATOM 730 C CA . ILE A 1 88 ? 14.387 5.215 13.354 1.00 85.69 88 ILE A CA 1
ATOM 731 C C . ILE A 1 88 ? 13.430 6.044 14.214 1.00 85.69 88 ILE A C 1
ATOM 733 O O . ILE A 1 88 ? 12.222 5.857 14.152 1.00 85.69 88 ILE A O 1
ATOM 737 N N . ARG A 1 89 ? 13.943 6.976 15.022 1.00 86.31 89 ARG A N 1
ATOM 738 C CA . ARG A 1 89 ? 13.093 7.798 15.906 1.00 86.31 89 ARG A CA 1
ATOM 739 C C . ARG A 1 89 ? 12.456 8.998 15.207 1.00 86.31 89 ARG A C 1
ATOM 741 O O . ARG A 1 89 ? 11.388 9.440 15.613 1.00 86.31 89 ARG A O 1
ATOM 748 N N . SER A 1 90 ? 13.090 9.535 14.166 1.00 93.19 90 SER A N 1
ATOM 749 C CA . SER A 1 90 ? 12.600 10.733 13.483 1.00 93.19 90 SER A CA 1
ATOM 750 C C . SER A 1 90 ? 11.545 10.401 12.423 1.00 93.19 90 SER A C 1
ATOM 752 O O . SER A 1 90 ? 11.686 9.452 11.649 1.00 93.19 90 SER A O 1
ATOM 754 N N . LYS A 1 91 ? 10.490 11.225 12.341 1.00 92.12 91 LYS A N 1
ATOM 755 C CA . LYS A 1 91 ? 9.460 11.114 11.292 1.00 92.12 91 LYS A CA 1
ATOM 756 C C . LYS A 1 91 ? 10.079 11.220 9.896 1.00 92.12 91 LYS A C 1
ATOM 758 O O . LYS A 1 91 ? 9.820 10.369 9.053 1.00 92.12 91 LYS A O 1
ATOM 763 N N . LEU A 1 92 ? 10.930 12.225 9.673 1.00 92.88 92 LEU A N 1
ATOM 764 C CA . LEU A 1 92 ? 11.595 12.449 8.384 1.00 92.88 92 LEU A CA 1
ATOM 765 C C . LEU A 1 92 ? 12.506 11.282 7.986 1.00 92.88 92 LEU A C 1
ATOM 767 O O . LEU A 1 92 ? 12.497 10.874 6.829 1.00 92.88 92 LEU A O 1
ATOM 771 N N . GLY A 1 93 ? 13.228 10.689 8.941 1.00 92.06 93 GLY A N 1
ATOM 772 C CA . GLY A 1 93 ? 14.066 9.521 8.670 1.00 92.06 93 GLY A CA 1
ATOM 773 C C . GLY A 1 93 ? 13.258 8.275 8.294 1.00 92.06 93 GLY A C 1
ATOM 774 O O . GLY A 1 93 ? 13.704 7.488 7.466 1.00 92.06 93 GLY A O 1
ATOM 775 N N . LYS A 1 94 ? 12.046 8.104 8.841 1.00 92.94 94 LYS A N 1
ATOM 776 C CA . LYS A 1 94 ? 11.125 7.049 8.381 1.00 92.94 94 LYS A CA 1
ATOM 777 C C . LYS A 1 94 ? 10.607 7.325 6.974 1.00 92.94 94 LYS A C 1
ATOM 779 O O . LYS A 1 94 ? 10.578 6.423 6.142 1.00 92.94 94 LYS A O 1
ATOM 784 N N . ILE A 1 95 ? 10.224 8.572 6.699 1.00 93.81 95 ILE A N 1
ATOM 785 C CA . ILE A 1 95 ? 9.728 8.989 5.381 1.00 93.81 95 ILE A CA 1
ATOM 786 C C . ILE A 1 95 ? 10.787 8.736 4.304 1.00 93.81 95 ILE A C 1
ATOM 788 O O . ILE A 1 95 ? 10.469 8.109 3.298 1.00 93.81 95 ILE A O 1
ATOM 792 N N . SER A 1 96 ? 12.047 9.120 4.530 1.00 93.69 96 SER A N 1
ATOM 793 C CA . SER A 1 96 ? 13.120 8.952 3.536 1.00 93.69 96 SER A CA 1
ATOM 794 C C . SER A 1 96 ? 13.390 7.492 3.151 1.00 93.69 96 SER A C 1
ATOM 796 O O . SER A 1 96 ? 13.894 7.223 2.063 1.00 93.69 96 SER A O 1
ATOM 798 N N . LYS A 1 97 ? 13.027 6.534 4.010 1.00 91.94 97 LYS A N 1
ATOM 799 C 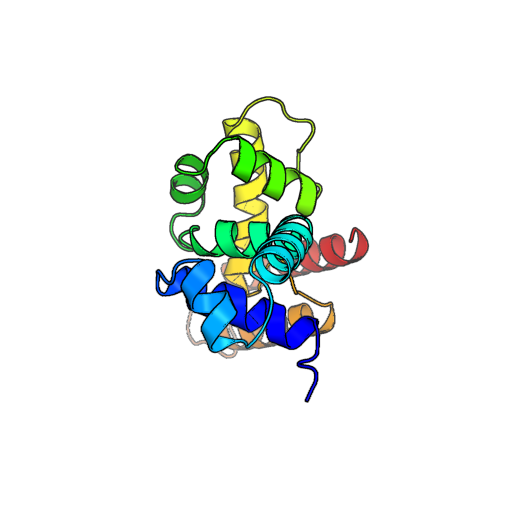CA . LYS A 1 97 ? 13.102 5.093 3.727 1.00 91.94 97 LYS A CA 1
ATOM 800 C C . LYS A 1 97 ? 11.803 4.532 3.144 1.00 91.94 97 LYS A C 1
ATOM 802 O O . LYS A 1 97 ? 11.863 3.652 2.289 1.00 91.94 97 LYS A O 1
ATOM 807 N N . LEU A 1 98 ? 10.646 5.051 3.558 1.00 91.88 98 LEU A N 1
ATOM 808 C CA . LEU A 1 98 ? 9.338 4.668 3.018 1.00 91.88 98 LEU A CA 1
ATOM 809 C C . LEU A 1 98 ? 9.147 5.110 1.564 1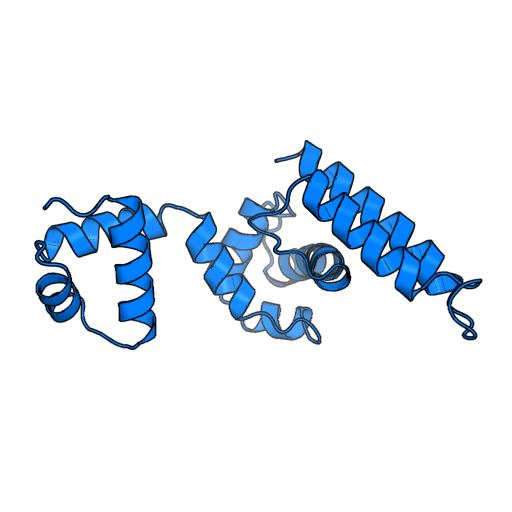.00 91.88 98 LEU A C 1
ATOM 811 O O . LEU A 1 98 ? 8.565 4.360 0.788 1.00 91.88 98 LEU A O 1
ATOM 815 N N . VAL A 1 99 ? 9.636 6.296 1.185 1.00 93.50 99 VAL A N 1
ATOM 816 C CA . VAL A 1 99 ? 9.514 6.828 -0.184 1.00 93.50 99 VAL A CA 1
ATOM 817 C C . VAL A 1 99 ? 10.063 5.850 -1.230 1.00 93.50 99 VAL A C 1
ATOM 819 O O . VAL A 1 99 ? 9.269 5.387 -2.044 1.00 93.50 99 VAL A O 1
ATOM 822 N N . PRO A 1 100 ? 11.357 5.464 -1.220 1.00 90.69 100 PRO A N 1
ATOM 823 C CA . PRO A 1 100 ? 11.897 4.571 -2.245 1.00 90.69 100 PRO A CA 1
ATOM 824 C C . PRO A 1 100 ? 11.213 3.201 -2.242 1.00 90.69 100 PRO A C 1
ATOM 826 O O . PRO A 1 100 ? 11.038 2.605 -3.301 1.00 90.69 100 PRO A O 1
ATOM 829 N N . PHE A 1 101 ? 10.776 2.722 -1.074 1.00 89.69 101 PHE A N 1
ATOM 830 C CA . PHE A 1 101 ? 10.022 1.480 -0.959 1.00 89.69 101 PHE A CA 1
ATOM 831 C C . PHE A 1 101 ? 8.665 1.569 -1.674 1.00 89.69 101 PHE A C 1
ATOM 833 O O . PHE A 1 101 ? 8.385 0.775 -2.570 1.00 89.69 101 PHE A O 1
ATOM 840 N N . LEU A 1 102 ? 7.833 2.558 -1.332 1.00 92.25 102 LEU A N 1
ATOM 841 C CA . LEU A 1 102 ? 6.504 2.735 -1.926 1.00 92.25 102 LEU A CA 1
ATOM 842 C C . LEU A 1 102 ? 6.571 3.081 -3.418 1.00 92.25 102 LEU A C 1
ATOM 844 O O . LEU A 1 102 ? 5.738 2.597 -4.185 1.00 92.25 102 LEU A O 1
ATOM 848 N N . SER A 1 103 ? 7.584 3.844 -3.844 1.00 92.56 103 SER A N 1
ATOM 849 C CA . SER A 1 103 ? 7.815 4.170 -5.255 1.00 92.56 103 SER A CA 1
ATOM 850 C C . SER A 1 103 ? 7.903 2.921 -6.126 1.00 92.56 103 SER A C 1
ATOM 852 O O . SER A 1 103 ? 7.329 2.889 -7.211 1.00 92.56 103 SER A O 1
ATOM 854 N N . VAL A 1 104 ? 8.566 1.866 -5.644 1.00 92.75 104 VAL A N 1
ATOM 855 C CA . VAL A 1 104 ? 8.704 0.608 -6.388 1.00 92.75 104 VAL A CA 1
ATOM 856 C C . VAL A 1 104 ? 7.349 -0.085 -6.570 1.00 92.75 104 VAL A C 1
ATOM 858 O O . VAL A 1 104 ? 7.038 -0.545 -7.668 1.00 92.75 104 VAL A O 1
ATOM 861 N N . PHE A 1 105 ? 6.506 -0.127 -5.533 1.00 92.19 105 PHE A N 1
ATOM 862 C CA . PHE A 1 105 ? 5.161 -0.703 -5.649 1.00 92.19 105 PHE A CA 1
ATOM 863 C C . PHE A 1 105 ? 4.290 0.084 -6.622 1.00 92.19 105 PHE A C 1
ATOM 865 O O . PHE A 1 105 ? 3.636 -0.505 -7.484 1.00 92.19 105 PHE A O 1
ATOM 872 N N . PHE A 1 106 ? 4.300 1.412 -6.515 1.00 92.00 106 PHE A N 1
ATOM 873 C CA . PHE A 1 106 ? 3.478 2.268 -7.364 1.00 92.00 106 PHE A CA 1
ATOM 874 C C . PHE A 1 106 ? 3.958 2.286 -8.814 1.00 92.00 106 PHE A C 1
ATOM 876 O O . PHE A 1 106 ? 3.123 2.325 -9.712 1.00 92.00 106 PHE A O 1
ATOM 883 N N . TYR A 1 107 ? 5.262 2.137 -9.062 1.00 91.69 107 TYR A N 1
ATOM 884 C CA . TYR A 1 107 ? 5.809 1.978 -10.410 1.00 91.69 107 TYR A CA 1
ATOM 885 C C . TYR A 1 107 ? 5.191 0.782 -11.161 1.00 91.69 107 TYR A C 1
ATOM 887 O O . TYR A 1 107 ? 4.913 0.869 -12.363 1.00 91.69 107 TYR A O 1
ATOM 895 N N . PHE A 1 108 ? 4.927 -0.318 -10.449 1.00 91.38 108 PHE A N 1
ATOM 896 C CA . PHE A 1 108 ? 4.294 -1.529 -10.984 1.00 91.38 108 PHE A CA 1
ATOM 897 C C . PHE A 1 108 ? 2.769 -1.584 -10.800 1.00 91.38 108 PHE A C 1
ATOM 899 O O . PHE A 1 108 ? 2.166 -2.613 -11.102 1.00 91.38 108 PHE A O 1
ATOM 906 N N . ASP A 1 109 ? 2.138 -0.511 -10.309 1.00 89.88 109 ASP A N 1
ATOM 907 C CA . ASP A 1 109 ? 0.713 -0.480 -9.949 1.00 89.88 109 ASP A CA 1
ATOM 908 C C . ASP A 1 109 ? 0.290 -1.608 -8.990 1.00 89.88 109 ASP A C 1
ATOM 910 O O . ASP A 1 109 ? -0.826 -2.129 -9.042 1.00 89.88 109 ASP A O 1
ATOM 914 N N . LEU A 1 110 ? 1.191 -1.988 -8.083 1.00 90.50 110 LEU A N 1
ATOM 915 C CA . LEU A 1 110 ? 0.944 -3.015 -7.080 1.00 90.50 110 LEU A CA 1
ATOM 916 C C . LEU A 1 110 ? 0.405 -2.407 -5.786 1.00 90.50 110 LEU A C 1
ATOM 918 O O . LEU A 1 110 ? 0.780 -1.306 -5.384 1.00 90.50 110 LEU A O 1
ATOM 922 N N . ASN A 1 111 ? -0.449 -3.168 -5.099 1.00 86.88 111 ASN A N 1
ATOM 923 C CA . ASN A 1 111 ? -0.888 -2.839 -3.749 1.00 86.88 111 ASN A CA 1
ATOM 924 C C . ASN A 1 111 ? 0.169 -3.320 -2.730 1.00 86.88 111 ASN A C 1
ATOM 926 O O . ASN A 1 111 ? 0.350 -4.535 -2.604 1.00 86.88 111 ASN A O 1
ATOM 930 N N . PRO A 1 112 ? 0.808 -2.418 -1.956 1.00 86.06 112 PRO A N 1
ATOM 931 C CA . PRO A 1 112 ? 1.826 -2.782 -0.966 1.00 86.06 112 PRO A CA 1
ATOM 932 C C . PRO A 1 112 ? 1.340 -3.719 0.151 1.00 86.06 112 PRO A C 1
ATOM 934 O O . PRO A 1 112 ? 2.153 -4.276 0.874 1.00 86.06 112 PRO A O 1
ATOM 937 N N . VAL A 1 113 ? 0.031 -3.904 0.338 1.00 82.88 113 VAL A N 1
ATOM 938 C CA . VAL A 1 113 ? -0.525 -4.712 1.442 1.00 82.88 113 VAL A CA 1
ATOM 939 C C . VAL A 1 113 ? -0.891 -6.133 1.016 1.00 82.88 113 VAL A C 1
ATOM 941 O O . VAL A 1 113 ? -0.996 -7.012 1.867 1.00 82.88 113 VAL A O 1
ATOM 944 N N . SER A 1 114 ? -1.125 -6.366 -0.278 1.00 81.94 114 SER A N 1
ATOM 945 C CA . SER A 1 114 ? -1.764 -7.597 -0.782 1.00 81.94 114 SER A CA 1
ATOM 946 C C . SER A 1 114 ? -1.074 -8.195 -2.013 1.00 81.94 114 SER A C 1
ATOM 948 O O . SER A 1 114 ? -1.712 -8.826 -2.854 1.00 81.94 114 SER A O 1
ATOM 950 N N . PHE A 1 115 ? 0.238 -8.002 -2.131 1.00 86.31 115 PHE A N 1
ATOM 951 C CA . PHE A 1 115 ? 1.020 -8.530 -3.243 1.00 86.31 115 PHE A CA 1
ATOM 952 C C . PHE A 1 115 ? 1.469 -9.979 -3.010 1.00 86.31 115 PHE A C 1
ATOM 954 O O . PHE A 1 115 ? 1.678 -10.422 -1.886 1.00 86.31 115 PHE A O 1
ATOM 961 N N . THR A 1 116 ? 1.633 -10.708 -4.109 1.00 89.00 116 THR A N 1
ATOM 962 C CA . THR A 1 116 ? 2.147 -12.081 -4.174 1.00 89.00 116 THR A CA 1
ATOM 963 C C . THR A 1 116 ? 3.301 -12.151 -5.170 1.00 89.00 116 THR A C 1
ATOM 965 O O . THR A 1 116 ? 3.470 -11.263 -6.016 1.00 89.00 116 THR A O 1
ATOM 968 N N . LYS A 1 117 ? 4.087 -13.232 -5.120 1.00 90.75 117 LYS A N 1
ATOM 969 C CA . LYS A 1 117 ? 5.154 -13.480 -6.100 1.00 90.75 117 LYS A CA 1
ATOM 970 C C . LYS A 1 117 ? 4.593 -13.509 -7.526 1.00 90.75 117 LYS A C 1
ATOM 972 O O . LYS A 1 117 ? 5.181 -12.936 -8.442 1.00 90.75 117 LYS A O 1
ATOM 977 N N . GLU A 1 118 ? 3.417 -14.101 -7.705 1.00 91.12 118 GLU A N 1
ATOM 978 C CA . GLU A 1 118 ? 2.693 -14.171 -8.973 1.00 91.12 118 GLU A CA 1
ATOM 979 C C . GLU A 1 118 ? 2.234 -12.788 -9.439 1.00 91.12 118 GLU A C 1
ATOM 981 O O . GLU A 1 118 ? 2.416 -12.455 -10.612 1.00 91.12 118 GLU A O 1
ATOM 986 N N . SER A 1 119 ? 1.672 -11.957 -8.551 1.00 92.00 119 SER A N 1
ATOM 987 C CA . SER A 1 119 ? 1.247 -10.605 -8.936 1.00 92.00 119 SER A CA 1
ATOM 988 C C . SER A 1 119 ? 2.432 -9.730 -9.338 1.00 92.00 119 SER A C 1
ATOM 990 O O . SER A 1 119 ? 2.322 -8.980 -10.305 1.00 92.00 119 SER A O 1
ATOM 992 N N . ILE A 1 120 ? 3.577 -9.861 -8.654 1.00 93.06 120 ILE A N 1
ATOM 993 C CA . ILE A 1 120 ? 4.810 -9.144 -9.009 1.00 93.06 120 ILE A CA 1
ATOM 994 C C . ILE A 1 120 ? 5.305 -9.581 -10.388 1.00 93.06 120 ILE A C 1
ATOM 996 O O . ILE A 1 120 ? 5.555 -8.730 -11.240 1.00 93.06 120 ILE A O 1
ATOM 1000 N N . LYS A 1 121 ? 5.388 -10.894 -10.649 1.00 94.50 121 LYS A N 1
ATOM 1001 C CA . LYS A 1 121 ? 5.769 -11.426 -11.970 1.00 94.50 121 LYS A CA 1
ATOM 1002 C C . LYS A 1 121 ? 4.860 -10.886 -13.072 1.00 94.50 121 LYS A C 1
ATOM 1004 O O . LYS A 1 121 ? 5.349 -10.394 -14.085 1.00 94.50 121 LYS A O 1
ATOM 1009 N N . ARG A 1 122 ? 3.539 -10.933 -12.872 1.00 93.25 122 ARG A N 1
ATOM 1010 C CA . ARG A 1 122 ? 2.563 -10.419 -13.849 1.00 93.25 122 ARG A CA 1
ATOM 1011 C C . ARG A 1 122 ? 2.745 -8.924 -14.108 1.00 93.25 122 ARG A C 1
ATOM 1013 O O . ARG A 1 122 ? 2.741 -8.513 -15.267 1.00 93.25 122 ARG A O 1
ATOM 1020 N N . ALA A 1 123 ? 2.925 -8.123 -13.058 1.00 94.19 123 ALA A N 1
ATOM 1021 C CA . ALA A 1 123 ? 3.145 -6.686 -13.190 1.00 94.19 123 ALA A CA 1
ATOM 1022 C C . ALA A 1 123 ? 4.458 -6.374 -13.923 1.00 94.19 123 ALA A C 1
ATOM 1024 O O . ALA A 1 123 ? 4.468 -5.534 -14.822 1.00 94.19 123 ALA A O 1
ATOM 1025 N N . TYR A 1 124 ? 5.531 -7.108 -13.615 1.00 94.75 124 TYR A N 1
ATOM 1026 C CA . TYR A 1 124 ? 6.807 -7.006 -14.320 1.00 94.75 124 TYR A CA 1
ATOM 1027 C C . TYR A 1 124 ? 6.669 -7.316 -15.809 1.00 94.75 124 TYR A C 1
ATOM 1029 O O . TYR A 1 124 ? 7.061 -6.497 -16.633 1.00 94.75 124 TYR A O 1
ATOM 1037 N N . PHE A 1 125 ? 6.047 -8.440 -16.174 1.00 93.69 125 PHE A N 1
ATOM 1038 C CA . PHE A 1 125 ? 5.837 -8.789 -17.582 1.00 93.69 125 PHE A CA 1
ATOM 1039 C C . PHE A 1 125 ? 4.993 -7.750 -18.322 1.00 93.69 125 PHE A C 1
ATOM 1041 O O . PHE A 1 125 ? 5.319 -7.384 -19.451 1.00 93.69 125 PHE A O 1
ATOM 1048 N N . LYS A 1 126 ? 3.926 -7.246 -17.689 1.00 93.50 126 LYS A N 1
ATOM 1049 C CA . LYS A 1 126 ? 3.088 -6.189 -18.266 1.00 93.50 126 LYS A CA 1
ATOM 1050 C C . LYS A 1 126 ? 3.908 -4.928 -18.545 1.00 93.50 126 LYS A C 1
ATOM 1052 O O . LYS A 1 126 ? 3.827 -4.395 -19.646 1.00 93.50 126 LYS A O 1
ATOM 1057 N N . LYS A 1 127 ? 4.701 -4.475 -17.570 1.00 92.56 127 LYS A N 1
ATOM 1058 C CA . LYS A 1 127 ? 5.532 -3.271 -17.694 1.00 92.56 127 LYS A CA 1
ATOM 1059 C C . LYS A 1 127 ? 6.678 -3.465 -18.693 1.00 92.56 127 LYS A C 1
ATOM 1061 O O . LYS A 1 127 ? 6.942 -2.578 -19.492 1.00 92.56 127 LYS A O 1
ATOM 1066 N N . SER A 1 128 ? 7.286 -4.650 -18.713 1.00 91.06 128 SER A N 1
ATOM 1067 C CA . SER A 1 128 ? 8.348 -5.018 -19.650 1.00 91.06 128 SER A CA 1
ATOM 1068 C C . SER A 1 128 ? 7.878 -4.889 -21.094 1.00 91.06 128 SER A C 1
ATOM 1070 O O . SER A 1 128 ? 8.521 -4.192 -21.864 1.00 91.06 128 SER A O 1
ATOM 1072 N N . LYS A 1 129 ? 6.702 -5.428 -21.440 1.00 90.25 129 LYS A N 1
ATOM 1073 C CA . LYS A 1 129 ? 6.122 -5.264 -22.786 1.00 90.25 129 LYS A CA 1
ATOM 1074 C C . LYS A 1 129 ? 5.866 -3.803 -23.169 1.00 90.25 129 LYS A C 1
ATOM 1076 O O . LYS A 1 129 ? 5.932 -3.463 -24.341 1.00 90.25 129 LYS A O 1
ATOM 1081 N N . GLN A 1 130 ? 5.556 -2.947 -22.194 1.00 88.12 130 GLN A N 1
ATOM 1082 C CA . GLN A 1 130 ? 5.299 -1.522 -22.426 1.00 88.12 130 GLN A CA 1
ATOM 1083 C C . GLN A 1 130 ? 6.570 -0.695 -22.629 1.00 88.12 130 GLN A C 1
ATOM 1085 O O . GLN A 1 130 ? 6.481 0.389 -23.190 1.00 88.12 130 GLN A O 1
ATOM 1090 N N . LEU A 1 131 ? 7.714 -1.163 -22.128 1.00 87.44 131 LEU A N 1
ATOM 1091 C CA . LEU A 1 131 ? 8.984 -0.429 -22.123 1.00 87.44 131 LEU A CA 1
ATOM 1092 C C . LEU A 1 131 ? 10.074 -1.127 -22.940 1.00 87.44 131 LEU A C 1
ATOM 1094 O O . LEU A 1 131 ? 11.211 -0.673 -22.930 1.00 87.44 131 LEU A O 1
ATOM 1098 N N . HIS A 1 132 ? 9.774 -2.265 -23.567 1.00 84.56 132 HIS A N 1
ATOM 1099 C CA . HIS A 1 132 ? 10.773 -3.024 -24.306 1.00 84.56 132 HIS A CA 1
ATOM 1100 C C . HIS A 1 132 ? 11.199 -2.221 -25.542 1.00 84.56 132 HIS A C 1
ATOM 1102 O O . HIS A 1 132 ? 10.336 -1.985 -26.386 1.00 84.56 132 HIS A O 1
ATOM 1108 N N . PRO A 1 133 ? 12.486 -1.871 -25.706 1.00 83.38 133 PRO A N 1
ATOM 1109 C CA . PRO A 1 133 ? 12.964 -1.034 -26.813 1.00 83.38 133 PRO A CA 1
ATOM 1110 C C . PRO A 1 133 ? 12.586 -1.578 -28.198 1.00 83.38 133 PRO A C 1
ATOM 1112 O O . PRO A 1 133 ? 12.222 -0.822 -29.087 1.00 83.38 133 PRO A O 1
ATOM 1115 N N . ASP A 1 134 ? 12.590 -2.902 -28.370 1.00 82.62 134 ASP A N 1
ATOM 1116 C CA . ASP A 1 134 ? 12.170 -3.512 -29.643 1.00 82.62 134 ASP A CA 1
ATOM 1117 C C . ASP A 1 134 ? 10.653 -3.424 -29.897 1.00 82.62 134 ASP A C 1
ATOM 1119 O O . ASP A 1 134 ? 10.198 -3.539 -31.032 1.00 82.62 134 ASP A O 1
ATOM 1123 N N . MET A 1 135 ? 9.846 -3.234 -28.847 1.00 80.94 135 MET A N 1
ATOM 1124 C CA . MET A 1 135 ? 8.388 -3.097 -28.948 1.00 80.94 135 MET A CA 1
ATOM 1125 C C . MET A 1 135 ? 7.942 -1.632 -28.987 1.00 80.94 135 MET A C 1
ATOM 1127 O O . MET A 1 135 ? 6.907 -1.312 -29.574 1.00 80.94 135 MET A O 1
ATOM 1131 N N . THR A 1 136 ? 8.703 -0.728 -28.373 1.00 75.44 136 THR A N 1
ATOM 1132 C CA . THR A 1 136 ? 8.441 0.707 -28.354 1.00 75.44 136 THR A CA 1
ATOM 1133 C C . THR A 1 136 ? 9.456 1.435 -29.221 1.00 75.44 136 THR A C 1
ATOM 1135 O O . THR A 1 136 ? 10.639 1.448 -28.933 1.00 75.44 136 THR A O 1
ATOM 1138 N N . LYS A 1 137 ? 9.001 2.178 -30.237 1.00 74.25 137 LYS A N 1
ATOM 1139 C CA . LYS A 1 137 ? 9.864 3.045 -31.074 1.00 74.25 137 LYS A CA 1
ATOM 1140 C C . LYS A 1 137 ? 10.500 4.237 -30.313 1.00 74.25 137 LYS A C 1
ATOM 1142 O O . LYS A 1 137 ? 10.831 5.248 -30.920 1.00 74.25 137 LYS A O 1
ATOM 1147 N N . LYS A 1 138 ? 10.583 4.175 -28.982 1.00 78.88 138 LYS A N 1
ATOM 1148 C CA . LYS A 1 138 ? 11.101 5.210 -28.082 1.00 78.88 138 LYS A CA 1
ATOM 1149 C C . LYS A 1 138 ? 12.319 4.664 -27.349 1.00 78.88 138 LYS A C 1
ATOM 1151 O O . LYS A 1 138 ? 12.285 3.524 -26.887 1.00 78.88 138 LYS A O 1
ATOM 1156 N N . ASP A 1 139 ? 13.336 5.501 -27.158 1.00 78.12 139 ASP A N 1
ATOM 1157 C CA . ASP A 1 139 ? 14.491 5.135 -26.339 1.00 78.12 139 ASP A CA 1
ATOM 1158 C C . ASP A 1 139 ? 14.080 5.006 -24.866 1.00 78.12 139 ASP A C 1
ATOM 1160 O O . ASP A 1 139 ? 13.951 5.975 -24.120 1.00 78.12 139 ASP A O 1
ATOM 1164 N N . THR A 1 140 ? 13.796 3.767 -24.482 1.00 84.19 140 THR A N 1
ATOM 1165 C CA . THR A 1 140 ? 13.314 3.367 -23.158 1.00 84.19 140 THR A CA 1
ATOM 1166 C C . THR A 1 140 ? 14.329 2.472 -22.446 1.00 84.19 140 THR A C 1
ATOM 1168 O O . THR A 1 140 ? 14.052 1.968 -21.358 1.00 84.19 140 THR A O 1
ATOM 1171 N N . ASN A 1 141 ? 15.544 2.330 -22.997 1.00 83.31 141 ASN A N 1
ATOM 1172 C CA . ASN A 1 141 ? 16.591 1.433 -22.493 1.00 83.31 141 ASN A CA 1
ATOM 1173 C C . ASN A 1 141 ? 16.894 1.647 -21.007 1.00 83.31 141 ASN A C 1
ATOM 1175 O O . ASN A 1 141 ? 16.951 0.699 -20.223 1.00 83.31 141 ASN A O 1
ATOM 1179 N N . LYS A 1 142 ? 17.046 2.909 -20.593 1.00 85.94 142 LYS A N 1
ATOM 1180 C CA . LYS A 1 142 ? 17.352 3.253 -19.199 1.00 85.94 142 LYS A CA 1
ATOM 1181 C C . LYS A 1 142 ? 16.219 2.861 -18.247 1.00 85.94 142 LYS A C 1
ATOM 1183 O O . LYS A 1 142 ? 16.474 2.291 -17.186 1.00 85.94 142 LYS A O 1
ATOM 1188 N N . GLU A 1 143 ? 14.972 3.144 -18.617 1.00 84.88 143 GLU A N 1
ATOM 1189 C CA . GLU A 1 143 ? 13.802 2.781 -17.811 1.00 84.88 143 GLU A CA 1
ATOM 1190 C C . GLU A 1 143 ? 13.608 1.265 -17.746 1.00 84.88 143 GLU A C 1
ATOM 1192 O O . GLU A 1 143 ? 13.331 0.723 -16.674 1.00 84.88 143 GLU A O 1
ATOM 1197 N N . PHE A 1 144 ? 13.834 0.572 -18.862 1.00 86.75 144 PHE A N 1
ATOM 1198 C CA . PHE A 1 144 ? 13.765 -0.881 -18.947 1.00 86.75 144 PHE A CA 1
ATOM 1199 C C . PHE A 1 144 ? 14.804 -1.563 -18.042 1.00 86.75 144 PHE A C 1
ATOM 1201 O O . PHE A 1 144 ? 14.480 -2.500 -17.307 1.00 86.75 144 PHE A O 1
ATOM 1208 N N . CYS A 1 145 ? 16.037 -1.050 -18.009 1.00 86.19 145 CYS A N 1
ATOM 1209 C CA . CYS A 1 145 ? 17.073 -1.518 -17.087 1.00 86.19 145 CYS A CA 1
ATOM 1210 C C . CYS A 1 145 ? 16.699 -1.262 -15.617 1.00 86.19 145 CYS A C 1
ATOM 1212 O O . CYS A 1 145 ? 16.798 -2.170 -14.785 1.00 86.19 145 CYS A O 1
ATOM 1214 N N . ASN A 1 146 ? 16.203 -0.063 -15.292 1.00 87.50 146 ASN A N 1
ATOM 1215 C CA . ASN A 1 146 ? 15.779 0.289 -13.931 1.00 87.50 146 ASN A CA 1
ATOM 1216 C C . ASN A 1 146 ? 14.628 -0.593 -13.427 1.00 87.50 146 ASN A C 1
ATOM 1218 O O . ASN A 1 146 ? 14.615 -1.000 -12.264 1.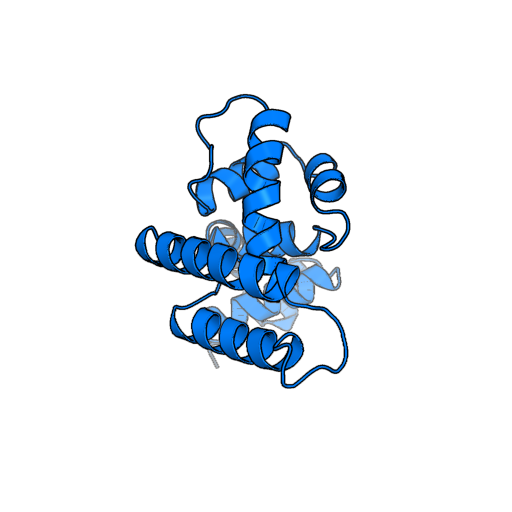00 87.50 146 ASN A O 1
ATOM 1222 N N . MET A 1 147 ? 13.697 -0.967 -14.308 1.00 92.25 147 MET A N 1
ATOM 1223 C CA . MET A 1 147 ? 12.599 -1.874 -13.979 1.00 92.25 147 MET A CA 1
ATOM 1224 C C . MET A 1 147 ? 13.101 -3.224 -13.438 1.00 92.25 147 MET A C 1
ATOM 1226 O O . MET A 1 147 ? 12.507 -3.767 -12.505 1.00 92.25 147 MET A O 1
ATOM 1230 N N . LYS A 1 148 ? 14.206 -3.769 -13.970 1.00 90.38 148 LYS A N 1
ATOM 1231 C CA . LYS A 1 148 ? 14.791 -5.030 -13.475 1.00 90.38 148 LYS A CA 1
ATOM 1232 C C . LYS A 1 148 ? 15.310 -4.895 -12.041 1.00 90.38 148 LYS A C 1
ATOM 1234 O O . LYS A 1 148 ? 15.131 -5.808 -11.236 1.00 90.38 148 LYS A O 1
ATOM 1239 N N . ILE A 1 149 ? 15.899 -3.748 -11.702 1.00 90.31 149 ILE A N 1
ATOM 1240 C CA . ILE A 1 149 ? 16.351 -3.444 -10.336 1.00 90.31 149 ILE A CA 1
ATOM 1241 C C . ILE A 1 149 ? 15.147 -3.428 -9.387 1.00 90.31 149 ILE A C 1
ATOM 1243 O O . ILE A 1 149 ? 15.159 -4.103 -8.358 1.00 90.31 149 ILE A O 1
ATOM 1247 N N . TYR A 1 150 ? 14.076 -2.727 -9.763 1.00 92.38 150 TYR A N 1
ATOM 1248 C CA . TYR A 1 150 ? 12.848 -2.632 -8.970 1.00 92.38 150 TYR A CA 1
ATOM 1249 C C . TYR A 1 150 ? 12.158 -3.986 -8.769 1.00 92.38 150 TYR A C 1
ATOM 1251 O O . TYR A 1 150 ? 11.711 -4.297 -7.665 1.00 92.38 150 TYR A O 1
ATOM 1259 N N . TYR A 1 151 ? 12.127 -4.828 -9.800 1.00 92.38 151 TYR A N 1
ATOM 1260 C CA . TYR A 1 151 ? 11.603 -6.190 -9.700 1.00 92.38 151 TYR A CA 1
ATOM 1261 C C . TYR A 1 151 ? 12.363 -7.034 -8.666 1.00 92.38 151 TYR A C 1
ATOM 1263 O O . TYR A 1 151 ? 11.745 -7.690 -7.827 1.00 92.38 151 TYR A O 1
ATOM 1271 N N . ASN A 1 152 ? 13.697 -6.967 -8.666 1.00 90.44 152 ASN A N 1
ATOM 1272 C CA . ASN A 1 152 ? 14.519 -7.699 -7.700 1.00 90.44 152 ASN A CA 1
ATOM 1273 C C . ASN A 1 152 ? 14.294 -7.220 -6.258 1.00 90.44 152 ASN A C 1
ATOM 1275 O O . ASN A 1 152 ? 14.285 -8.035 -5.336 1.00 90.44 152 ASN A O 1
ATOM 1279 N N . VAL A 1 153 ? 14.080 -5.914 -6.055 1.00 88.31 153 VAL A N 1
ATOM 1280 C CA . VAL A 1 153 ? 13.718 -5.357 -4.741 1.00 88.31 153 VAL A CA 1
ATOM 1281 C C . VAL A 1 153 ? 12.384 -5.934 -4.254 1.00 88.31 153 VAL A C 1
ATOM 1283 O O . VAL A 1 153 ? 12.287 -6.364 -3.103 1.00 88.31 153 VAL A O 1
ATOM 1286 N N . LEU A 1 154 ? 11.373 -6.010 -5.126 1.00 89.06 154 LEU A N 1
ATOM 1287 C CA . LEU A 1 154 ? 10.071 -6.588 -4.777 1.00 89.06 154 LEU A CA 1
ATOM 1288 C C . LEU A 1 154 ? 10.163 -8.071 -4.424 1.00 89.06 154 LEU A C 1
ATOM 1290 O O . LEU A 1 154 ? 9.568 -8.486 -3.434 1.00 89.06 154 LEU A O 1
ATOM 1294 N N . LEU A 1 155 ? 10.922 -8.860 -5.189 1.00 88.38 155 LEU A N 1
ATOM 1295 C CA . LEU A 1 155 ? 11.102 -10.285 -4.902 1.00 88.38 155 LEU A CA 1
ATOM 1296 C C . LEU A 1 155 ? 11.734 -10.524 -3.529 1.00 88.38 155 LEU A C 1
ATOM 1298 O O . LEU A 1 155 ? 11.194 -11.308 -2.756 1.00 88.38 155 LEU A O 1
ATOM 1302 N N . LYS A 1 156 ? 12.804 -9.792 -3.192 1.00 85.69 156 LYS A N 1
ATOM 1303 C CA . LYS A 1 156 ? 13.425 -9.866 -1.859 1.00 85.69 156 LYS A CA 1
ATOM 1304 C C . LYS A 1 156 ? 12.459 -9.466 -0.747 1.00 85.69 156 LYS A C 1
ATOM 1306 O O . LYS A 1 156 ? 12.511 -10.010 0.345 1.00 85.69 156 LYS A O 1
ATOM 1311 N N . THR A 1 157 ? 11.566 -8.516 -1.020 1.00 81.00 157 THR A N 1
ATOM 1312 C CA . THR A 1 157 ? 10.571 -8.067 -0.039 1.00 81.00 157 THR A CA 1
ATOM 1313 C C . THR A 1 157 ? 9.529 -9.150 0.251 1.00 81.00 157 THR A C 1
ATOM 1315 O O . THR A 1 157 ? 9.121 -9.289 1.398 1.00 81.00 157 THR A O 1
ATOM 1318 N N . VAL A 1 158 ? 9.117 -9.938 -0.753 1.00 80.75 158 VAL A N 1
ATOM 1319 C CA . VAL A 1 158 ? 8.208 -11.086 -0.549 1.00 80.75 158 VAL A CA 1
ATOM 1320 C C . VAL A 1 158 ? 8.825 -12.124 0.385 1.00 80.75 158 VAL A C 1
ATOM 1322 O O . VAL A 1 158 ? 8.109 -12.713 1.178 1.00 80.75 158 VAL A O 1
ATOM 1325 N N . GLU A 1 159 ? 10.135 -12.348 0.300 1.00 75.44 159 GLU A N 1
ATOM 1326 C CA . GLU A 1 159 ? 10.840 -13.354 1.109 1.00 75.44 159 GLU A CA 1
ATOM 1327 C C . GLU A 1 159 ? 10.974 -12.961 2.592 1.00 75.44 159 GLU A C 1
ATOM 1329 O O . GLU A 1 159 ? 11.322 -13.799 3.418 1.00 75.44 159 GLU A O 1
ATOM 1334 N N . LEU A 1 160 ? 10.695 -11.698 2.935 1.00 65.75 160 LEU A N 1
ATOM 1335 C CA . LEU A 1 160 ? 10.802 -11.150 4.292 1.00 65.75 160 LEU A CA 1
ATOM 1336 C C . LEU A 1 160 ? 9.453 -11.021 5.024 1.00 65.75 160 LEU A C 1
ATOM 1338 O O . LEU A 1 160 ? 9.447 -10.599 6.183 1.00 65.75 160 LEU A O 1
ATOM 1342 N N . ILE A 1 161 ? 8.328 -11.310 4.356 1.00 61.69 161 ILE A N 1
ATOM 1343 C CA . ILE A 1 161 ? 6.954 -11.203 4.890 1.00 61.69 161 ILE A CA 1
ATOM 1344 C C . ILE A 1 161 ? 6.374 -12.598 5.088 1.00 61.69 161 ILE A C 1
ATOM 1346 O O . ILE A 1 161 ? 5.744 -12.796 6.150 1.00 61.69 161 ILE A O 1
#

Mean predicted aligned error: 10.4 Å

Radius of gyration: 19.5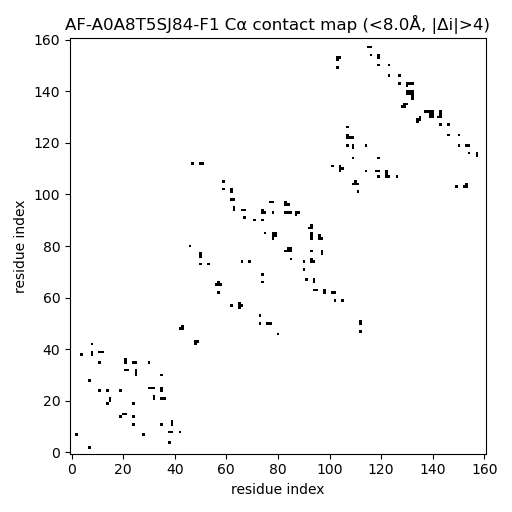4 Å; Cα contacts (8 Å, |Δi|>4): 122; chains: 1; bounding box: 47×31×52 Å

=== Feature glossary ===
The record interleaves many kinds of information about one protein. Here is each kind framed as the question it answers.

Q: What are the backbon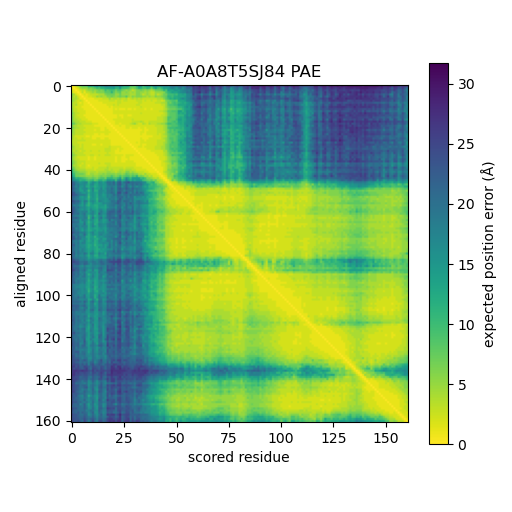e torsion angles?
A: φ (phi) and ψ (psi) are the two rotatable backbone dihedrals per residue: φ is the C(i-1)–N–Cα–C torsion, ψ is the N–Cα–C–N(i+1) torsion, both in degrees on (−180°, 180°]. α-helical residues cluster near (−60°, −45°); β-strand residues near (−120°, +130°). A Ramachandran plot is simply a scatter of (φ, ψ) for every residue.

Q: What is the amino-acid chain?
A: This is the polypeptide sequence — one letter per residue, N-terminus first. Length ranges from a few dozen residues for small domains to over a thousand for large multi-domain proteins.

Q: How mobile is each atom in the crystal?
A: For experimental (PDB) structures, the B-factor (temperature factor) quantifies the positional spread of each atom in the crystal — a combination of thermal vibration and static disorder — in units of Å². High B-factors mark flexible loops or poorly resolved regions; low B-factors mark the rigid, well-ordered core.

Q: Are the domains correctly placed relative to each other?
A: Predicted Aligned Error (PAE) is an AlphaFold confidence matrix: entry (i, j) is the expected error in the position of residue j, in ångströms, when the prediction is superimposed on the true structure at residue i. Low PAE within a block of residues means that block is internally rigid and well-predicted; high PAE between two blocks means their relative placement is uncertain even if each block individually is confident.

Q: How confident is the AlphaFold model at each residue?
A: pLDDT is the predicted lDDT-Cα score: AlphaFold's confidence that the local environment of each residue (all inter-atomic distances within 15 Å) is correctly placed. It is a per-residue number between 0 and 100, with higher meaning more reliable.

Q: What family and function is it annotated with?
A: Functional annotations link the protein to curated databases. InterPro entries identify conserved domains and families by matching the sequence against member-database signatures (Pfam, PROSITE, CDD, …). Gene Ontology (GO) terms describe molecular function, biological process, and cellular component in a controlled vocabulary. CATH places the structure in a hierarchical fold classification (Class/Architecture/Topology/Homologous-superfamily). The organism is the source species.

Q: How big and how compact is the whole molecule?
A: Three whole-structure scalars: the radius of gyration (RMS distance of Cα from centroid, in Å), the count of Cα–Cα contacts (pairs closer than 8 Å and separated by more than four residues in sequence — i.e. tertiary, not local, contacts), and the bounding-box dimensions. Together they distinguish compact globular folds from extended fibres or disordered chains.

Q: What known structures does this most resemble?
A: The Foldseek neighbor list gives the closest experimentally determined structures in the PDB, ranked by structural alignment. TM-score near 1 means near-identical fold; near 0.3 means only rough topology match. This is how one finds what a novel AlphaFold prediction most resembles in the solved-structure universe.

Q: Which residues are buried vs exposed?
A: SASA measures how much of the protein is reachable by solvent. It is computed by rolling a water-sized probe over the atomic surface and summing the exposed area (Å²). Per-residue SASA distinguishes core (buried, low SASA) from surface (exposed, high SASA) residues; total SASA is a whole-molecule size measure.

Q: Which residues are in helices, strands, or loops?
A: Eight-state secondary structure (DSSP): H is the canonical α-helix, G the tighter 3₁₀-helix, I the wider π-helix; E/B are β-structure, T and S are turns and bends, and '-' is everything else. DSSP derives these from the pattern of main-chain N–H···O=C hydrogen bonds, not from the sequence.

Q: Where is each backbone atom in 3D?
A: Structure coordinates are given as an mmCIF _atom_site loop: one row per atom with element, residue name, chain id, sequence number, and x/y/z position in Å. Only the four main-chain atoms per residue are included here; side chains are omitted to keep the record compact.

Q: What if only a Cα trace is available?
A: Three-state secondary structure (P-SEA) collapses the eight DSSP classes into helix (a), strand (b), and coil (c). P-SEA assigns these from Cα geometry alone — distances and angles — without requiring backbone oxygens, so it works on any Cα trace.

Q: What do the rendered images show?
A: The six renders are orthographic views along the three Cartesian axes in both directions. Representation (cartoon, sticks, or surface) and color scheme (sequence-rainbow or by-chain) vary across proteins so the training set covers all the common visualization conventions.

Q: What does the local fold look like, residue by residue?
A: Foldseek's 3Di representation compresses backbone geometry into a per-residue letter drawn from a learned twenty-state alphabet. It captures the tertiary interaction pattern around each residue — which residues are packed against it in space, regardless of where they are in sequence.

Q: What do the diagnostic plots show?
A: The contact map is a binary N×N matrix image: pixel (i, j) is dark where Cα_i and Cα_j are within 8 Å and |i−j|>4. Because the |i−j|>4 filter removes local helical contacts, off-diagonal stripes parallel to the main diagonal indicate parallel β-sheets; stripes perpendicular to it indicate antiparallel β-sheets. The Ramachandran plot scatters every residue's (φ, ψ) pair against the sterically allowed regions. The PAE heatmap renders the predicted-aligned-error matrix.